Protein AF-A0A8J5CP99-F1 (afdb_monomer_lite)

Structure (mmCIF, N/CA/C/O backbone):
data_AF-A0A8J5CP99-F1
#
_entry.id   AF-A0A8J5CP99-F1
#
loop_
_atom_site.group_PDB
_atom_site.id
_atom_site.type_symbol
_atom_site.label_atom_id
_atom_site.label_alt_id
_atom_site.label_comp_id
_atom_site.label_asym_id
_atom_site.label_entity_id
_atom_site.label_seq_id
_atom_site.pdbx_PDB_ins_code
_atom_site.Cartn_x
_atom_site.Cartn_y
_atom_site.Cartn_z
_atom_site.occupancy
_atom_site.B_iso_or_equiv
_atom_site.auth_seq_id
_atom_site.auth_comp_id
_atom_site.auth_asym_id
_atom_site.auth_atom_id
_atom_site.pdbx_PDB_model_num
ATOM 1 N N . MET A 1 1 ? 40.663 7.743 17.075 1.00 41.72 1 MET A N 1
ATOM 2 C CA . MET A 1 1 ? 39.366 8.283 17.533 1.00 41.72 1 MET A CA 1
ATOM 3 C C . MET A 1 1 ? 38.298 7.784 16.567 1.00 41.72 1 MET A C 1
ATOM 5 O O . MET A 1 1 ? 38.189 8.313 15.471 1.00 41.72 1 MET A O 1
ATOM 9 N N . ALA A 1 2 ? 37.627 6.675 16.890 1.00 43.91 2 ALA A N 1
ATOM 10 C CA . ALA A 1 2 ? 36.597 6.104 16.024 1.00 43.91 2 ALA A CA 1
ATOM 11 C C . ALA A 1 2 ? 35.284 6.866 16.244 1.00 43.91 2 ALA A C 1
ATOM 13 O O . ALA A 1 2 ? 34.772 6.904 17.362 1.00 43.91 2 ALA A O 1
ATOM 14 N N . LEU A 1 3 ? 34.756 7.496 15.195 1.00 45.97 3 LEU A N 1
ATOM 15 C CA . LEU A 1 3 ? 33.400 8.040 15.200 1.00 45.97 3 LEU A CA 1
ATOM 16 C C . LEU A 1 3 ? 32.425 6.860 15.198 1.00 45.97 3 LEU A C 1
ATOM 18 O O . LEU A 1 3 ? 32.171 6.251 14.162 1.00 45.97 3 LEU A O 1
ATOM 22 N N . VAL A 1 4 ? 31.894 6.518 16.370 1.00 55.16 4 VAL A N 1
ATOM 23 C CA . VAL A 1 4 ? 30.749 5.611 16.469 1.00 55.16 4 VAL A CA 1
ATOM 24 C C . VAL A 1 4 ? 29.531 6.388 15.976 1.00 55.16 4 VAL A C 1
ATOM 26 O O . VAL A 1 4 ? 29.038 7.286 16.657 1.00 55.16 4 VAL A O 1
ATOM 29 N N . CYS A 1 5 ? 29.057 6.075 14.771 1.00 48.06 5 CYS A N 1
ATOM 30 C CA . CYS A 1 5 ? 27.809 6.612 14.239 1.00 48.06 5 CYS A CA 1
ATOM 31 C C . CYS A 1 5 ? 26.624 6.039 15.031 1.00 48.06 5 CYS A C 1
ATOM 33 O O . CYS A 1 5 ? 26.025 5.042 14.639 1.00 48.06 5 CYS A O 1
ATOM 35 N N . GLN A 1 6 ? 26.283 6.657 16.160 1.00 47.53 6 GLN A N 1
ATOM 36 C CA . GLN A 1 6 ? 25.032 6.365 16.853 1.00 47.53 6 GLN A CA 1
ATOM 37 C C . GLN A 1 6 ? 23.900 7.143 16.175 1.00 47.53 6 GLN A C 1
ATOM 39 O O . GLN A 1 6 ? 23.864 8.374 16.202 1.00 47.53 6 GLN A O 1
ATOM 44 N N . THR A 1 7 ? 22.963 6.433 15.549 1.00 53.66 7 THR A N 1
ATOM 45 C CA . THR A 1 7 ? 21.707 7.029 15.087 1.00 53.66 7 THR A CA 1
ATOM 46 C C . THR A 1 7 ? 20.882 7.419 16.308 1.00 53.66 7 THR A C 1
ATOM 48 O O . THR A 1 7 ? 20.524 6.554 17.107 1.00 53.66 7 THR A O 1
ATOM 51 N N . LYS A 1 8 ? 20.571 8.712 16.468 1.00 55.12 8 LYS A N 1
ATOM 52 C CA . LYS A 1 8 ? 19.603 9.163 17.480 1.00 55.12 8 LYS A CA 1
ATOM 53 C C . LYS A 1 8 ? 18.294 8.392 17.275 1.00 55.12 8 LYS A C 1
ATOM 55 O O . LYS A 1 8 ? 17.786 8.350 16.156 1.00 55.12 8 LYS A O 1
ATOM 60 N N . ASN A 1 9 ? 17.774 7.779 18.337 1.00 55.34 9 ASN A N 1
ATOM 61 C CA . ASN A 1 9 ? 16.503 7.062 18.292 1.00 55.34 9 ASN A CA 1
ATOM 62 C C . ASN A 1 9 ? 15.386 8.083 18.013 1.00 55.34 9 ASN A C 1
ATOM 64 O O . ASN A 1 9 ? 15.171 8.998 18.810 1.00 55.34 9 ASN A O 1
ATOM 68 N N . TYR A 1 10 ? 14.767 8.003 16.835 1.00 61.38 10 TYR A N 1
ATOM 69 C CA . TYR A 1 10 ? 13.749 8.959 16.401 1.00 61.38 10 TYR A CA 1
ATOM 70 C C . TYR A 1 10 ? 12.380 8.500 16.926 1.00 61.38 10 TYR A C 1
ATOM 72 O O . TYR A 1 10 ? 12.078 7.310 16.820 1.00 61.38 10 TYR A O 1
ATOM 80 N N . PRO A 1 11 ? 11.544 9.392 17.492 1.00 63.72 11 PRO A N 1
ATOM 81 C CA . PRO A 1 11 ? 10.267 9.019 18.098 1.00 63.72 11 PRO A CA 1
ATOM 82 C C . 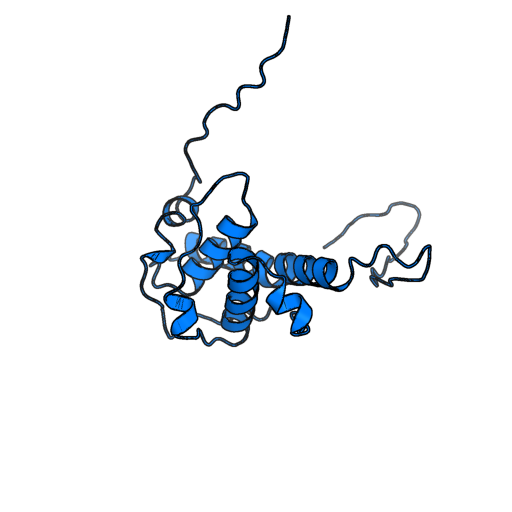PRO A 1 11 ? 9.200 8.739 17.026 1.00 63.72 11 PRO A C 1
ATOM 84 O O . PRO A 1 11 ? 8.258 9.508 16.861 1.00 63.72 11 PRO A O 1
ATOM 87 N N . GLY A 1 12 ? 9.362 7.647 16.277 1.00 67.69 12 GLY A N 1
ATOM 88 C CA . GLY A 1 12 ? 8.364 7.111 15.353 1.00 67.69 12 GLY A CA 1
ATOM 89 C C . GLY A 1 12 ? 7.923 8.057 14.230 1.00 67.69 12 GLY A C 1
ATOM 90 O O . GLY A 1 12 ? 8.488 9.126 13.982 1.00 67.69 12 GLY A O 1
ATOM 91 N N . HIS A 1 13 ? 6.903 7.632 13.483 1.00 72.69 13 HIS A N 1
ATOM 92 C CA . HIS A 1 13 ? 6.316 8.448 12.422 1.00 72.69 13 HIS A CA 1
ATOM 93 C C . HIS A 1 13 ? 5.426 9.538 13.031 1.00 72.69 13 HIS A C 1
ATOM 95 O O . HIS A 1 13 ? 4.446 9.260 13.720 1.00 72.69 13 HIS A O 1
ATOM 101 N N . GLY A 1 14 ? 5.761 10.801 12.764 1.00 79.81 14 GLY A N 1
ATOM 102 C CA . GLY A 1 14 ? 5.003 11.949 13.254 1.00 79.81 14 GLY A CA 1
ATOM 103 C C . GLY A 1 14 ? 3.685 12.200 12.509 1.00 79.81 14 GLY A C 1
ATOM 104 O O . GLY A 1 14 ? 3.410 11.652 11.442 1.00 79.81 14 GLY A O 1
ATOM 105 N N . GLY A 1 15 ? 2.877 13.110 13.057 1.00 86.25 15 GLY A N 1
ATOM 106 C CA . GLY A 1 15 ? 1.635 13.575 12.435 1.00 86.25 15 GLY A CA 1
ATOM 107 C C . GLY A 1 15 ? 0.435 12.625 12.591 1.00 86.25 15 GLY A C 1
ATOM 108 O O . GLY A 1 15 ? 0.567 11.508 13.084 1.00 86.25 15 GLY A O 1
ATOM 109 N N . PRO A 1 16 ? -0.770 13.072 12.197 1.00 88.31 16 PRO A N 1
ATOM 110 C CA . PRO A 1 16 ? -2.010 12.328 12.423 1.00 88.31 16 PRO A CA 1
ATOM 111 C C . PRO A 1 16 ? -2.104 11.034 11.605 1.00 88.31 16 PRO A C 1
ATOM 113 O O . PRO A 1 16 ? -2.703 10.080 12.078 1.00 88.31 16 PRO A O 1
ATOM 116 N N . ILE A 1 17 ? -1.507 10.998 10.408 1.00 89.19 17 ILE A N 1
ATOM 117 C CA . ILE A 1 17 ? -1.461 9.796 9.560 1.00 89.19 17 ILE A CA 1
ATOM 118 C C . ILE A 1 17 ? -0.355 8.850 10.044 1.00 89.19 17 ILE A C 1
ATOM 120 O O . ILE A 1 17 ? -0.589 7.656 10.186 1.00 89.19 17 ILE A O 1
ATOM 124 N N . GLY A 1 18 ? 0.837 9.384 10.343 1.00 86.25 18 GLY A N 1
ATOM 125 C CA . GLY A 1 18 ? 1.994 8.589 10.768 1.00 86.25 18 GLY A CA 1
ATOM 126 C C . GLY A 1 18 ? 1.745 7.796 12.050 1.00 86.25 18 GLY A C 1
ATOM 127 O O . GLY A 1 18 ? 2.113 6.629 12.122 1.00 86.25 18 GLY A O 1
ATOM 128 N N . LYS A 1 19 ? 1.025 8.388 13.011 1.00 88.94 19 LYS A N 1
ATOM 129 C CA . LYS A 1 19 ? 0.637 7.725 14.267 1.00 88.94 19 LYS A CA 1
ATOM 130 C C . LYS A 1 19 ? -0.284 6.514 14.086 1.00 88.94 19 LYS A C 1
ATOM 132 O O . LYS A 1 19 ? -0.329 5.674 14.973 1.00 88.94 19 LYS A O 1
ATOM 137 N N . LEU A 1 20 ? -1.025 6.428 12.979 1.00 89.94 20 LEU A N 1
ATOM 138 C CA . LEU A 1 20 ? -1.913 5.293 12.698 1.00 89.94 20 LEU A CA 1
ATOM 139 C C . LEU A 1 20 ? -1.220 4.160 11.938 1.00 89.94 20 LEU A C 1
ATOM 141 O O . LEU A 1 20 ? -1.842 3.135 11.681 1.00 89.94 20 LEU A O 1
ATOM 145 N N . LEU A 1 21 ? 0.043 4.327 11.537 1.00 89.00 21 LEU A N 1
ATOM 146 C CA . LEU A 1 21 ? 0.724 3.309 10.739 1.00 89.00 21 LEU A CA 1
ATOM 147 C C . LEU A 1 21 ? 0.971 2.027 11.526 1.00 89.00 21 LEU A C 1
ATOM 149 O O . LEU A 1 21 ? 0.864 0.946 10.948 1.00 89.00 21 LEU A O 1
ATOM 153 N N . ASP A 1 22 ? 1.256 2.131 12.823 1.00 86.88 22 ASP A N 1
ATOM 154 C CA . ASP A 1 22 ? 1.495 0.964 13.675 1.00 86.88 22 ASP A CA 1
ATOM 155 C C . ASP A 1 22 ? 0.224 0.122 13.852 1.00 86.88 22 ASP A C 1
ATOM 157 O O . ASP A 1 22 ? 0.301 -1.102 13.773 1.00 86.88 22 ASP A O 1
ATOM 161 N N . SER A 1 23 ? -0.944 0.766 13.941 1.00 88.19 23 SER A N 1
ATOM 162 C CA . SER A 1 23 ? -2.258 0.118 14.068 1.00 88.19 23 SER A CA 1
ATOM 163 C C . SER A 1 23 ? -3.010 -0.065 12.743 1.00 88.19 23 SER A C 1
ATOM 165 O O . SER A 1 23 ? -4.182 -0.433 12.728 1.00 88.19 23 SER A O 1
ATOM 167 N N . ALA A 1 24 ? -2.366 0.187 11.596 1.00 86.94 24 ALA A N 1
ATOM 168 C CA . ALA A 1 24 ? -3.021 0.146 10.284 1.00 86.94 24 ALA A CA 1
ATOM 169 C C . ALA A 1 24 ? -3.674 -1.216 9.961 1.00 86.94 24 ALA A C 1
ATOM 171 O O . ALA A 1 24 ? -4.668 -1.265 9.231 1.00 86.94 24 ALA A O 1
ATOM 172 N N . THR A 1 25 ? -3.111 -2.305 10.490 1.00 86.62 25 THR A N 1
ATOM 173 C CA . THR A 1 25 ? -3.584 -3.691 10.344 1.00 86.62 25 THR A CA 1
ATOM 174 C C . THR A 1 25 ? -4.830 -3.989 11.175 1.00 86.62 25 THR A C 1
ATOM 176 O O . THR A 1 25 ? -5.654 -4.790 10.739 1.00 86.62 25 THR A O 1
ATOM 179 N N . ASP A 1 26 ? -5.009 -3.289 12.297 1.00 89.25 26 ASP A N 1
ATOM 180 C CA . ASP A 1 26 ? -6.069 -3.549 13.280 1.00 89.25 26 ASP A CA 1
ATOM 181 C C . ASP A 1 26 ? -7.428 -2.989 12.835 1.00 89.25 26 ASP A C 1
ATOM 183 O O . ASP A 1 26 ? -8.480 -3.373 13.345 1.00 89.25 26 ASP A O 1
ATOM 187 N N . PHE A 1 27 ? -7.424 -2.062 11.875 1.00 89.19 27 PHE A N 1
ATOM 188 C CA . PHE A 1 27 ? -8.651 -1.463 11.370 1.00 89.19 27 PHE A CA 1
ATOM 189 C C . PHE A 1 27 ? -9.427 -2.415 10.454 1.00 89.19 27 PHE A C 1
ATOM 191 O O . PHE A 1 27 ? -8.884 -3.015 9.516 1.00 89.19 27 PHE A O 1
ATOM 198 N N . GLU A 1 28 ? -10.745 -2.443 10.650 1.00 90.75 28 GLU A N 1
ATOM 199 C CA . GLU A 1 28 ? -11.677 -3.101 9.738 1.00 90.75 28 GLU A CA 1
ATOM 200 C C . GLU A 1 28 ? -11.561 -2.550 8.311 1.00 90.75 28 GLU A C 1
ATOM 202 O O . GLU A 1 28 ? -11.404 -1.342 8.099 1.00 90.75 28 GLU A O 1
ATOM 207 N N . ILE A 1 29 ? -11.718 -3.432 7.322 1.00 92.81 29 ILE A N 1
ATOM 208 C CA . ILE A 1 29 ? -11.798 -3.039 5.913 1.00 92.81 29 ILE A CA 1
ATOM 209 C C . ILE A 1 29 ? -13.059 -2.211 5.679 1.00 92.81 29 ILE A C 1
ATOM 211 O O . ILE A 1 29 ? -14.154 -2.560 6.125 1.00 92.81 29 ILE A O 1
ATOM 215 N N . ASN A 1 30 ? -12.916 -1.121 4.934 1.00 91.62 30 ASN A N 1
ATOM 216 C CA . ASN A 1 30 ? -14.044 -0.411 4.362 1.00 91.62 30 ASN A CA 1
ATOM 217 C C . ASN A 1 30 ? -14.425 -1.089 3.033 1.00 91.62 30 ASN A C 1
ATOM 219 O O . ASN A 1 30 ? -13.680 -0.934 2.075 1.00 91.62 30 ASN A O 1
ATOM 223 N N . PRO A 1 31 ? -15.565 -1.794 2.912 1.00 85.50 31 PRO A N 1
ATOM 224 C CA . PRO A 1 31 ? -15.949 -2.440 1.651 1.00 85.50 31 PRO A CA 1
ATOM 225 C C . PRO A 1 31 ? -16.199 -1.444 0.507 1.00 85.50 31 PRO A C 1
ATOM 227 O O . PRO A 1 31 ? -16.174 -1.834 -0.652 1.00 85.50 31 PRO A O 1
ATOM 230 N N . ASN A 1 32 ? -16.407 -0.163 0.830 1.00 89.06 32 ASN A N 1
ATOM 231 C CA . ASN A 1 32 ? -16.716 0.907 -0.116 1.00 89.06 32 ASN A CA 1
ATOM 232 C C . ASN A 1 32 ? -15.564 1.923 -0.228 1.00 89.06 32 ASN A C 1
ATOM 234 O O . ASN A 1 32 ? -15.810 3.124 -0.363 1.00 89.06 32 ASN A O 1
ATOM 238 N N . PHE A 1 33 ? -14.306 1.490 -0.083 1.00 92.62 33 PHE A N 1
ATOM 239 C CA . PHE A 1 33 ? -13.170 2.394 -0.280 1.00 92.62 33 PHE A CA 1
ATOM 240 C C . PHE A 1 33 ? -13.126 2.905 -1.731 1.00 92.62 33 PHE A C 1
ATOM 242 O O . PHE A 1 33 ? -13.515 2.214 -2.673 1.00 92.62 33 PHE A O 1
ATOM 249 N N . THR A 1 34 ? -12.631 4.126 -1.931 1.00 93.88 34 THR A N 1
ATOM 250 C CA . THR A 1 34 ? -12.537 4.707 -3.274 1.00 93.88 34 THR A CA 1
ATOM 251 C C . THR A 1 34 ? -11.362 4.093 -4.028 1.00 93.88 34 THR A C 1
ATOM 253 O O . THR A 1 34 ? -10.219 4.137 -3.559 1.00 93.88 34 THR A O 1
ATOM 256 N N . ARG A 1 35 ? -11.632 3.541 -5.217 1.00 95.00 35 ARG A N 1
ATOM 257 C CA . ARG A 1 35 ? -10.576 3.050 -6.108 1.00 95.00 35 ARG A CA 1
ATOM 258 C C . ARG A 1 35 ? -9.676 4.198 -6.565 1.00 95.00 35 ARG A C 1
ATOM 260 O O . ARG A 1 35 ? -10.163 5.297 -6.829 1.00 95.00 35 ARG A O 1
ATOM 267 N N . ILE A 1 36 ? -8.388 3.925 -6.741 1.00 94.50 36 ILE A N 1
ATOM 268 C CA . ILE A 1 36 ? -7.422 4.911 -7.244 1.00 94.50 36 ILE A CA 1
ATOM 269 C C . ILE A 1 36 ? -6.802 4.380 -8.533 1.00 94.50 36 ILE A C 1
ATOM 271 O O . ILE A 1 36 ? -6.105 3.369 -8.528 1.00 94.50 36 ILE A O 1
ATOM 275 N N . SER A 1 37 ? -7.046 5.072 -9.646 1.00 89.25 37 SER A N 1
ATOM 276 C CA . SER A 1 37 ? -6.591 4.671 -10.983 1.00 89.25 37 SER A CA 1
ATOM 277 C C . SER A 1 37 ? -5.633 5.691 -11.608 1.00 89.25 37 SER A C 1
ATOM 279 O O . SER A 1 37 ? -5.802 6.066 -12.767 1.00 89.25 37 SER A O 1
ATOM 281 N N . VAL A 1 38 ? -4.648 6.159 -10.839 1.00 91.81 38 VAL A N 1
ATOM 282 C CA . VAL A 1 38 ? -3.618 7.100 -11.312 1.00 91.81 38 VAL A CA 1
ATOM 283 C C . VAL A 1 38 ? -2.372 6.378 -11.831 1.00 91.81 38 VAL A C 1
ATOM 285 O O . VAL A 1 38 ? -2.067 5.258 -11.416 1.00 91.81 38 VAL A O 1
ATOM 288 N N . GLY A 1 39 ? -1.634 7.047 -12.719 1.00 90.50 39 GLY A N 1
ATOM 289 C CA . GLY A 1 39 ? -0.363 6.564 -13.262 1.00 90.50 39 GLY A CA 1
ATOM 290 C C . GLY A 1 39 ? -0.479 5.386 -14.245 1.00 90.50 39 GLY A C 1
ATOM 291 O O . GLY A 1 39 ? -1.578 4.894 -14.530 1.00 90.50 39 GLY A O 1
ATOM 292 N N . PRO A 1 40 ? 0.660 4.918 -14.793 1.00 89.88 40 PRO A N 1
ATOM 293 C CA . PRO A 1 40 ? 0.699 3.792 -15.720 1.00 89.88 40 PRO A CA 1
ATOM 294 C C . PRO A 1 40 ? 0.089 2.524 -15.107 1.00 89.88 40 PRO A C 1
ATOM 296 O O . PRO A 1 40 ? 0.100 2.358 -13.883 1.00 89.88 40 PRO A O 1
ATOM 299 N N . PRO A 1 41 ? -0.444 1.603 -15.930 1.00 88.12 41 PRO A N 1
ATOM 300 C CA . PRO A 1 41 ? -0.916 0.309 -15.451 1.00 88.12 41 PRO A CA 1
ATOM 301 C C . PRO A 1 41 ? 0.211 -0.458 -14.756 1.00 88.12 41 PRO A C 1
ATOM 303 O O . PRO A 1 41 ? 1.371 -0.414 -15.172 1.00 88.12 41 PRO A O 1
ATOM 306 N N . LEU A 1 42 ? -0.138 -1.171 -13.686 1.00 90.75 42 LEU A N 1
ATOM 307 C CA . LEU A 1 42 ? 0.803 -2.054 -13.013 1.00 90.75 42 LEU A CA 1
ATOM 308 C C . LEU A 1 42 ? 1.141 -3.224 -13.943 1.00 90.75 42 LEU A C 1
ATOM 310 O O . LEU A 1 42 ? 0.248 -3.846 -14.519 1.00 90.75 42 LEU A O 1
ATOM 314 N N . ILE A 1 43 ? 2.431 -3.518 -14.102 1.00 91.19 43 ILE A N 1
ATOM 315 C CA . ILE A 1 43 ? 2.877 -4.641 -14.927 1.00 91.19 43 ILE A CA 1
ATOM 316 C C . ILE A 1 43 ? 2.328 -5.962 -14.374 1.00 91.19 43 ILE A C 1
ATOM 318 O O . ILE A 1 43 ? 2.378 -6.227 -13.170 1.00 91.19 43 ILE A O 1
ATOM 322 N N . LYS A 1 44 ? 1.797 -6.805 -15.262 1.00 91.88 44 LYS A N 1
ATOM 323 C CA . LYS A 1 44 ? 1.459 -8.187 -14.916 1.00 91.88 44 LYS A CA 1
ATOM 324 C C . LYS A 1 44 ? 2.759 -8.957 -14.721 1.00 91.88 44 LYS A C 1
ATOM 326 O O . LYS A 1 44 ? 3.544 -9.090 -15.659 1.00 91.88 44 LYS A O 1
ATOM 331 N N . LEU A 1 45 ? 3.004 -9.398 -13.493 1.00 90.25 45 LEU A N 1
ATOM 332 C CA . LEU A 1 45 ? 4.205 -10.155 -13.169 1.00 90.25 45 LEU A CA 1
ATOM 333 C C . LEU A 1 45 ? 4.051 -11.596 -13.673 1.00 90.25 45 LEU A C 1
ATOM 335 O O . LEU A 1 45 ? 2.987 -12.180 -13.474 1.00 90.25 45 LEU A O 1
ATOM 339 N N . PRO A 1 46 ? 5.078 -12.182 -14.309 1.00 89.44 46 PRO A N 1
ATOM 340 C CA . PRO A 1 46 ? 5.062 -13.605 -14.622 1.00 89.44 46 PRO A CA 1
ATOM 341 C C . PRO A 1 46 ? 5.134 -14.428 -13.327 1.00 89.44 46 PRO A C 1
ATOM 343 O O . PRO A 1 46 ? 5.786 -14.010 -12.367 1.00 89.44 46 PRO A O 1
ATOM 346 N N . ASP A 1 47 ? 4.533 -15.620 -13.317 1.00 89.06 47 ASP A N 1
ATOM 347 C CA . ASP A 1 47 ? 4.408 -16.458 -12.110 1.00 89.06 47 ASP A CA 1
ATOM 348 C C . ASP A 1 47 ? 5.751 -16.734 -11.426 1.00 89.06 47 ASP A C 1
ATOM 350 O O . ASP A 1 47 ? 5.854 -16.692 -10.201 1.00 89.06 47 ASP A O 1
ATOM 354 N N . LYS A 1 48 ? 6.814 -16.916 -12.218 1.00 87.56 48 LYS A N 1
ATOM 355 C CA . LYS A 1 48 ? 8.178 -17.104 -11.710 1.00 87.56 48 LYS A CA 1
ATOM 356 C C . LYS A 1 48 ? 8.667 -15.921 -10.866 1.00 87.56 48 LYS A C 1
ATOM 358 O O . LYS A 1 48 ? 9.343 -16.128 -9.868 1.00 87.56 48 LYS A O 1
ATOM 363 N N . VAL A 1 49 ? 8.338 -14.689 -11.261 1.00 88.56 49 VAL A N 1
ATOM 364 C CA . VAL A 1 49 ? 8.717 -13.487 -10.501 1.00 88.56 49 VAL A CA 1
ATOM 365 C C . VAL A 1 49 ? 7.855 -13.366 -9.251 1.00 88.56 49 VAL A C 1
ATOM 367 O O . VAL A 1 49 ? 8.381 -13.004 -8.209 1.00 88.56 49 VAL A O 1
ATOM 370 N N . ILE A 1 50 ? 6.563 -13.709 -9.329 1.00 90.56 50 ILE A N 1
ATOM 371 C CA . ILE A 1 50 ? 5.657 -13.708 -8.169 1.00 90.56 50 ILE A CA 1
ATOM 372 C C . ILE A 1 50 ? 6.159 -14.670 -7.084 1.00 90.56 50 ILE A C 1
ATOM 374 O O . ILE A 1 50 ? 6.159 -14.310 -5.911 1.00 90.56 50 ILE A O 1
ATOM 378 N N . GLN A 1 51 ? 6.618 -15.863 -7.471 1.00 89.38 51 GLN A N 1
ATOM 379 C CA . GLN A 1 51 ? 7.173 -16.863 -6.550 1.00 89.38 51 GLN A CA 1
ATOM 380 C C . GLN A 1 51 ? 8.483 -16.417 -5.880 1.00 89.38 51 GLN A C 1
ATOM 382 O O . GLN A 1 51 ? 8.785 -16.880 -4.785 1.00 89.38 51 GLN A O 1
ATOM 387 N N . ASP A 1 52 ? 9.237 -15.515 -6.513 1.00 91.00 52 ASP A N 1
ATOM 388 C CA . ASP A 1 52 ? 10.495 -14.961 -5.993 1.00 91.00 52 ASP A CA 1
ATOM 389 C C . ASP A 1 52 ? 10.286 -13.709 -5.112 1.00 91.00 52 ASP A C 1
ATOM 391 O O . ASP A 1 52 ? 11.219 -13.197 -4.489 1.00 91.00 52 ASP A O 1
ATOM 395 N N . LEU A 1 53 ? 9.057 -13.179 -5.033 1.00 91.12 53 LEU A N 1
ATOM 396 C CA . LEU A 1 53 ? 8.765 -12.026 -4.183 1.00 91.12 53 LEU A CA 1
ATOM 397 C C . LEU A 1 53 ? 8.824 -12.408 -2.703 1.00 91.12 53 LEU A C 1
ATOM 399 O O . LEU A 1 53 ? 8.250 -13.402 -2.263 1.00 91.12 53 LEU A O 1
ATOM 403 N N . SER A 1 54 ? 9.428 -11.533 -1.896 1.00 90.56 54 SER A N 1
ATOM 404 C CA . SER A 1 54 ? 9.270 -11.624 -0.444 1.00 90.56 54 SER A CA 1
ATOM 405 C C . SER A 1 54 ? 7.815 -11.369 -0.036 1.00 90.56 54 SER A C 1
ATOM 407 O O . SER A 1 54 ? 7.058 -10.721 -0.764 1.00 90.56 54 SER A O 1
ATOM 409 N N . THR A 1 55 ? 7.433 -11.797 1.169 1.00 90.44 55 THR A N 1
ATOM 410 C CA . THR A 1 55 ? 6.074 -11.613 1.708 1.00 90.44 55 THR A CA 1
ATOM 411 C C . THR A 1 55 ? 5.593 -10.161 1.616 1.00 90.44 55 THR A C 1
ATOM 413 O O . THR A 1 55 ? 4.499 -9.906 1.115 1.00 90.44 55 THR A O 1
ATOM 416 N N . ASP A 1 56 ? 6.437 -9.198 2.008 1.00 89.75 56 ASP A N 1
ATOM 417 C CA . ASP A 1 56 ? 6.122 -7.763 1.933 1.00 89.75 56 ASP A CA 1
ATOM 418 C C . ASP A 1 56 ? 5.931 -7.276 0.481 1.00 89.75 56 ASP A C 1
ATOM 420 O O . ASP A 1 56 ? 5.067 -6.440 0.209 1.00 89.75 56 ASP A O 1
ATOM 424 N N . GLN A 1 57 ? 6.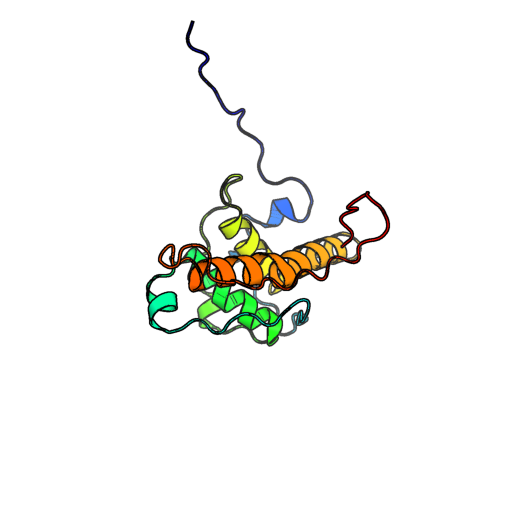728 -7.784 -0.468 1.00 92.56 57 GLN A N 1
ATOM 425 C CA . GLN A 1 57 ? 6.634 -7.402 -1.884 1.00 92.56 57 GLN A CA 1
ATOM 426 C C . GLN A 1 57 ? 5.375 -7.980 -2.532 1.00 92.56 57 GLN A C 1
ATOM 428 O O . GLN A 1 57 ? 4.684 -7.281 -3.273 1.00 92.56 57 GLN A O 1
ATOM 433 N N . HIS A 1 58 ? 5.059 -9.238 -2.226 1.00 93.50 58 HIS A N 1
ATOM 434 C CA . HIS A 1 58 ? 3.848 -9.906 -2.695 1.00 93.50 58 HIS A CA 1
ATOM 435 C C . HIS A 1 58 ? 2.587 -9.237 -2.156 1.00 93.50 58 HIS A C 1
ATOM 437 O O . HIS A 1 58 ? 1.635 -9.004 -2.904 1.00 93.50 58 HIS A O 1
ATOM 443 N N . TYR A 1 59 ? 2.600 -8.867 -0.872 1.00 94.62 59 TYR A N 1
ATOM 444 C CA . TYR A 1 59 ? 1.533 -8.078 -0.269 1.00 94.62 59 TYR A CA 1
ATOM 445 C C . TYR A 1 59 ? 1.341 -6.757 -1.020 1.00 94.62 59 TYR A C 1
ATOM 447 O O . TYR A 1 59 ? 0.230 -6.462 -1.462 1.00 94.62 59 TYR A O 1
ATOM 455 N N . GLY A 1 60 ? 2.433 -6.013 -1.233 1.00 95.12 60 GLY A N 1
ATOM 456 C CA . GLY A 1 60 ? 2.432 -4.746 -1.965 1.00 95.12 60 GLY A CA 1
ATOM 457 C C . GLY A 1 60 ? 1.864 -4.872 -3.376 1.00 95.12 60 GLY A C 1
ATOM 458 O O . GLY A 1 60 ? 1.027 -4.068 -3.778 1.00 95.12 60 GLY A O 1
ATOM 459 N N . TYR A 1 61 ? 2.238 -5.924 -4.108 1.00 95.06 61 TYR A N 1
ATOM 460 C CA . TYR A 1 61 ? 1.678 -6.201 -5.432 1.00 95.06 61 TYR A CA 1
ATOM 461 C C . TYR A 1 61 ? 0.155 -6.372 -5.381 1.00 95.06 61 TYR A C 1
ATOM 463 O O . TYR A 1 61 ? -0.584 -5.684 -6.088 1.00 95.06 61 TYR A O 1
ATOM 471 N N . LYS A 1 62 ? -0.321 -7.260 -4.501 1.00 95.25 62 LYS A N 1
ATOM 472 C CA . LYS A 1 62 ? -1.744 -7.594 -4.388 1.00 95.25 62 LYS A CA 1
ATOM 473 C C . LYS A 1 62 ? -2.594 -6.413 -3.935 1.00 95.25 62 LYS A C 1
ATOM 475 O O . LYS A 1 62 ? -3.680 -6.219 -4.477 1.00 95.25 62 LYS A O 1
ATOM 480 N N . ILE A 1 63 ? -2.122 -5.624 -2.967 1.00 95.94 63 ILE A N 1
ATOM 481 C CA . ILE A 1 63 ? -2.898 -4.488 -2.461 1.00 95.94 63 ILE A CA 1
ATOM 482 C C . ILE A 1 63 ? -2.975 -3.351 -3.478 1.00 95.94 63 ILE A C 1
ATOM 484 O O . ILE A 1 63 ? -4.025 -2.730 -3.601 1.00 95.94 63 ILE A O 1
ATOM 488 N N . VAL A 1 64 ? -1.929 -3.114 -4.276 1.00 96.06 64 VAL A N 1
ATOM 489 C CA . VAL A 1 64 ? -2.011 -2.127 -5.364 1.00 96.06 64 VAL A CA 1
ATOM 490 C C . VAL A 1 64 ? -3.025 -2.561 -6.416 1.00 96.06 64 VAL A C 1
ATOM 492 O O . VAL A 1 64 ? -3.837 -1.734 -6.825 1.00 96.06 64 VAL A O 1
ATOM 495 N N . CYS A 1 65 ? -3.026 -3.835 -6.827 1.00 94.75 65 CYS A N 1
ATOM 496 C CA . CYS A 1 65 ? -4.063 -4.358 -7.723 1.00 94.75 65 CYS A CA 1
ATOM 497 C C . CYS A 1 65 ? -5.460 -4.137 -7.128 1.00 94.75 65 CYS A C 1
ATOM 499 O O . CYS A 1 65 ? -6.300 -3.506 -7.760 1.00 94.75 65 CYS A O 1
ATOM 501 N N . ALA A 1 66 ? -5.666 -4.540 -5.872 1.00 94.81 66 ALA A N 1
ATOM 502 C CA . ALA A 1 66 ? -6.945 -4.394 -5.185 1.00 94.81 66 ALA A CA 1
ATOM 503 C C . ALA A 1 66 ? -7.438 -2.939 -5.111 1.00 94.81 66 ALA A C 1
ATOM 505 O O . ALA A 1 66 ? -8.614 -2.671 -5.352 1.00 94.81 66 ALA A O 1
ATOM 506 N N . VAL A 1 67 ? -6.551 -1.982 -4.809 1.00 96.06 67 VAL A N 1
ATOM 507 C CA . VAL A 1 67 ? -6.930 -0.562 -4.740 1.00 96.06 67 VAL A CA 1
ATOM 508 C C . VAL A 1 67 ? -7.269 0.002 -6.121 1.00 96.06 67 VAL A C 1
ATOM 510 O O . VAL A 1 67 ? -8.170 0.836 -6.235 1.00 96.06 67 VAL A O 1
ATOM 513 N N . ARG A 1 68 ? -6.585 -0.448 -7.178 1.00 94.81 68 ARG A N 1
ATOM 514 C CA . ARG A 1 68 ? -6.889 -0.033 -8.557 1.00 94.81 68 ARG A CA 1
ATOM 515 C C . ARG A 1 68 ? -8.207 -0.618 -9.054 1.00 94.81 68 ARG A C 1
ATOM 517 O O . ARG A 1 68 ? -8.987 0.100 -9.680 1.00 94.81 68 ARG A O 1
ATOM 524 N N . ASP A 1 69 ? -8.457 -1.883 -8.739 1.00 93.19 69 ASP A N 1
ATOM 525 C CA . ASP A 1 69 ? -9.673 -2.601 -9.125 1.00 93.19 69 ASP A CA 1
ATOM 526 C C . ASP A 1 69 ? -10.882 -2.168 -8.278 1.00 93.19 69 ASP A C 1
ATOM 528 O O . ASP A 1 69 ? -12.024 -2.275 -8.721 1.00 93.19 69 ASP A O 1
ATOM 532 N N . GLY A 1 70 ? -10.639 -1.619 -7.083 1.00 93.75 70 GLY A N 1
ATOM 533 C CA . GLY A 1 70 ? -11.679 -1.228 -6.129 1.00 93.75 70 GLY A CA 1
ATOM 534 C C . GLY A 1 70 ? -12.244 -2.401 -5.327 1.00 93.75 70 GLY A C 1
ATOM 535 O O . GLY A 1 70 ? -13.279 -2.254 -4.687 1.00 93.75 70 GLY A O 1
ATOM 536 N N . VAL A 1 71 ? -11.588 -3.565 -5.360 1.00 92.06 71 VAL A N 1
ATOM 537 C CA . VAL A 1 71 ? -12.032 -4.787 -4.679 1.00 92.06 71 VAL A CA 1
ATOM 538 C C . VAL A 1 71 ? -10.867 -5.377 -3.896 1.00 92.06 71 VAL A C 1
ATOM 540 O O . VAL A 1 71 ? -9.842 -5.735 -4.472 1.00 92.06 71 VAL A O 1
ATOM 543 N N . LEU A 1 72 ? -11.028 -5.509 -2.576 1.00 93.44 72 LEU A N 1
ATOM 544 C CA . LEU A 1 72 ? -10.032 -6.135 -1.706 1.00 93.44 72 LEU A CA 1
ATOM 545 C C . LEU A 1 72 ? -10.363 -7.621 -1.481 1.00 93.44 72 LEU A C 1
ATOM 547 O O . LEU A 1 72 ? -11.409 -7.925 -0.908 1.00 93.44 72 LEU A O 1
ATOM 551 N N . PRO A 1 73 ? -9.483 -8.562 -1.870 1.00 91.31 73 PRO A N 1
ATOM 552 C CA . PRO A 1 73 ? -9.673 -9.978 -1.568 1.00 91.31 73 PRO A CA 1
ATOM 553 C C . PRO A 1 73 ? -9.693 -10.239 -0.055 1.00 91.31 73 PRO A C 1
ATOM 555 O O . PRO A 1 73 ? -8.813 -9.764 0.662 1.00 91.31 73 PRO A O 1
ATOM 558 N N . ALA A 1 74 ? -10.628 -11.065 0.429 1.00 87.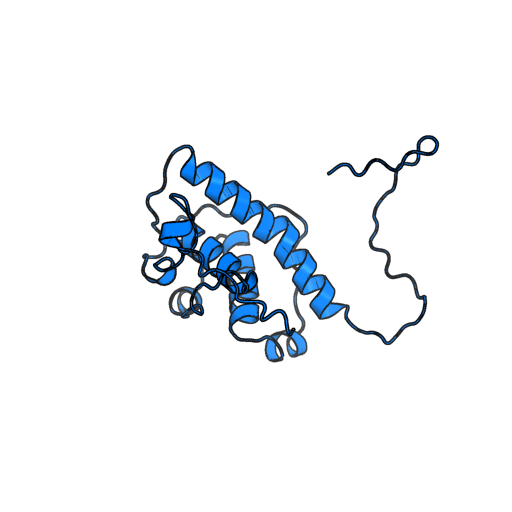19 74 ALA A N 1
ATOM 559 C CA . ALA A 1 74 ? -10.767 -11.365 1.861 1.00 87.19 74 ALA A CA 1
ATOM 560 C C . ALA A 1 74 ? -9.470 -11.913 2.486 1.00 87.19 74 ALA A C 1
ATOM 562 O O . ALA A 1 74 ? -9.053 -11.469 3.551 1.00 87.19 74 ALA A O 1
ATOM 563 N N . GLY A 1 75 ? -8.770 -12.808 1.781 1.00 88.06 75 GLY A N 1
ATOM 564 C CA . GLY A 1 75 ? -7.492 -13.350 2.251 1.00 88.06 75 GLY A CA 1
ATOM 565 C C . GLY A 1 75 ? -6.366 -12.313 2.344 1.00 88.06 75 GLY A C 1
ATOM 566 O O . GLY A 1 75 ? -5.445 -12.505 3.123 1.00 88.06 75 GLY A O 1
ATOM 567 N N . LEU A 1 76 ? -6.432 -11.208 1.589 1.00 89.62 76 LEU A N 1
ATOM 568 C CA . LEU A 1 76 ? -5.434 -10.132 1.645 1.00 89.62 76 LEU A CA 1
ATOM 569 C C . LEU A 1 76 ? -5.615 -9.247 2.886 1.00 89.62 76 LEU A C 1
ATOM 571 O O . LEU A 1 76 ? -4.635 -8.724 3.410 1.00 89.62 76 LEU A O 1
ATOM 575 N N . ALA A 1 77 ? -6.852 -9.100 3.367 1.00 86.62 77 ALA A N 1
ATOM 576 C CA . ALA A 1 77 ? -7.164 -8.340 4.575 1.00 86.62 77 ALA A CA 1
ATOM 577 C C . ALA A 1 77 ? -6.613 -8.991 5.856 1.00 86.62 77 ALA A C 1
ATOM 579 O O . ALA A 1 77 ? -6.319 -8.277 6.810 1.00 86.62 77 ALA A O 1
ATOM 580 N N . LEU A 1 78 ? -6.463 -10.320 5.847 1.00 87.06 78 LEU A N 1
ATOM 581 C CA . LEU A 1 78 ? -5.979 -11.132 6.970 1.00 87.06 78 LEU A CA 1
ATOM 582 C C . LEU A 1 78 ? -4.448 -11.246 7.037 1.00 87.06 78 LEU A C 1
ATOM 584 O O . LEU A 1 78 ? -3.923 -11.872 7.952 1.00 87.06 78 LEU A O 1
ATOM 588 N N . LEU A 1 79 ? -3.724 -10.713 6.047 1.00 87.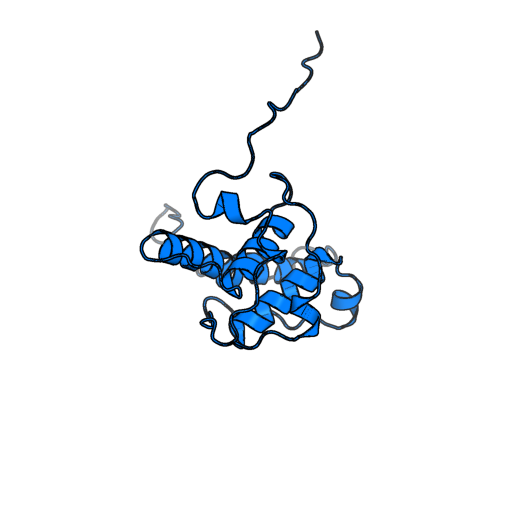94 79 LEU A N 1
ATOM 589 C CA . LEU A 1 79 ? -2.267 -10.789 6.040 1.00 87.94 79 LEU A CA 1
ATOM 590 C C . LEU A 1 79 ? -1.664 -9.725 6.953 1.00 87.94 79 LEU A C 1
ATOM 592 O O . LEU A 1 79 ? -1.910 -8.529 6.785 1.00 87.94 79 LEU A O 1
ATOM 596 N N . GLU A 1 80 ? -0.801 -10.182 7.854 1.00 84.62 80 GLU A N 1
ATOM 597 C CA . GLU A 1 80 ? 0.014 -9.314 8.691 1.00 84.62 80 GLU A CA 1
ATOM 598 C C . GLU A 1 80 ? 1.105 -8.626 7.870 1.00 84.62 80 GLU A C 1
ATOM 600 O O . GLU A 1 80 ? 1.820 -9.249 7.078 1.00 84.62 80 GLU A O 1
ATOM 605 N N . ILE A 1 81 ? 1.249 -7.321 8.086 1.00 88.31 81 ILE A N 1
ATOM 606 C CA . ILE A 1 81 ? 2.325 -6.521 7.504 1.00 88.31 81 ILE A CA 1
ATOM 607 C C . ILE A 1 81 ? 3.396 -6.352 8.575 1.00 88.31 81 ILE A C 1
ATOM 609 O O . ILE A 1 81 ? 3.075 -6.040 9.724 1.00 88.31 81 ILE A O 1
ATOM 613 N N . GLY A 1 82 ? 4.672 -6.486 8.207 1.00 84.69 82 GLY A N 1
ATOM 614 C CA . GLY A 1 82 ? 5.778 -6.307 9.150 1.00 84.69 82 GLY A CA 1
ATOM 615 C C . GLY A 1 82 ? 5.717 -4.979 9.933 1.00 84.69 82 GLY A C 1
ATOM 616 O O . GLY A 1 82 ? 5.047 -4.030 9.506 1.00 84.69 82 GLY A O 1
ATOM 617 N N . PRO A 1 83 ? 6.408 -4.884 11.082 1.00 84.94 83 PRO A N 1
ATOM 618 C CA . PRO A 1 83 ? 6.409 -3.676 11.901 1.00 84.94 83 PRO A CA 1
ATOM 619 C C . PRO A 1 83 ? 7.011 -2.492 11.141 1.00 84.94 83 PRO A C 1
ATOM 621 O O . PRO A 1 83 ? 7.946 -2.643 10.345 1.00 84.94 83 PRO A O 1
ATOM 624 N N . VAL A 1 84 ? 6.481 -1.299 11.402 1.00 83.12 84 VAL A N 1
ATOM 625 C CA . VAL A 1 84 ? 6.967 -0.065 10.789 1.00 83.12 84 VAL A CA 1
ATOM 626 C C . VAL A 1 84 ? 8.386 0.227 11.284 1.00 83.12 84 VAL A C 1
ATOM 628 O O . VAL A 1 84 ? 8.652 0.264 12.481 1.00 83.12 84 VAL A O 1
ATOM 631 N N . ASN A 1 85 ? 9.309 0.478 10.357 1.00 80.94 85 ASN A N 1
ATOM 632 C CA . ASN A 1 85 ? 10.649 0.975 10.663 1.00 80.94 85 ASN A CA 1
ATOM 633 C C . ASN A 1 85 ? 10.992 2.090 9.669 1.00 80.94 85 ASN A C 1
ATOM 635 O O . ASN A 1 85 ? 10.688 1.976 8.483 1.00 80.94 85 ASN A O 1
ATOM 639 N N . HIS A 1 86 ? 11.643 3.154 10.139 1.00 73.38 86 HIS A N 1
ATOM 640 C CA . HIS A 1 86 ? 12.045 4.306 9.331 1.00 73.38 86 HIS A CA 1
ATOM 641 C C . HIS A 1 86 ? 12.886 3.951 8.098 1.00 73.38 86 HIS A C 1
ATOM 643 O O . HIS A 1 86 ? 12.773 4.624 7.077 1.00 73.38 86 HIS A O 1
ATOM 649 N N . SER A 1 87 ? 13.693 2.888 8.151 1.00 79.88 87 SER A N 1
ATOM 650 C CA . SER A 1 87 ? 14.481 2.430 6.997 1.00 79.88 87 SER A CA 1
ATOM 651 C C . SER A 1 87 ? 13.685 1.570 6.005 1.00 79.88 87 SER A C 1
ATOM 653 O O . SER A 1 87 ? 14.151 1.314 4.895 1.00 79.88 87 SER A O 1
ATOM 655 N N . ARG A 1 88 ? 12.479 1.115 6.373 1.00 85.38 88 ARG A N 1
ATOM 656 C CA . ARG A 1 88 ? 11.681 0.141 5.612 1.00 85.38 88 ARG A CA 1
ATOM 657 C C . ARG A 1 88 ? 10.513 0.804 4.888 1.00 85.38 88 ARG A C 1
ATOM 659 O O . ARG A 1 88 ? 9.350 0.533 5.179 1.00 85.38 88 ARG A O 1
ATOM 666 N N . TRP A 1 89 ? 10.830 1.620 3.883 1.00 91.94 89 TRP A N 1
ATOM 667 C CA . TRP A 1 89 ? 9.827 2.316 3.065 1.00 91.94 89 TRP A CA 1
ATOM 668 C C . TRP A 1 89 ? 8.747 1.387 2.483 1.00 91.94 89 TRP A C 1
ATOM 670 O O . TRP A 1 89 ? 7.574 1.743 2.514 1.00 91.94 89 TRP A O 1
ATOM 680 N N . LEU A 1 90 ? 9.105 0.184 2.015 1.00 93.06 90 LEU A N 1
ATOM 681 C CA . LEU A 1 90 ? 8.138 -0.777 1.462 1.00 93.06 90 LEU A CA 1
ATOM 682 C C . LEU A 1 90 ? 7.044 -1.145 2.480 1.00 93.06 90 LEU A C 1
ATOM 684 O O . LEU A 1 90 ? 5.859 -1.153 2.157 1.00 93.06 90 LEU A O 1
ATOM 688 N N . THR A 1 91 ? 7.439 -1.408 3.726 1.00 92.12 91 THR A N 1
ATOM 689 C CA . THR A 1 91 ? 6.520 -1.741 4.819 1.00 92.12 91 THR A CA 1
ATOM 690 C C . THR A 1 91 ? 5.627 -0.545 5.161 1.00 92.12 91 THR A C 1
ATOM 692 O O . THR A 1 91 ? 4.417 -0.700 5.325 1.00 92.12 91 THR A O 1
ATOM 695 N N . THR A 1 92 ? 6.198 0.663 5.185 1.00 93.38 92 THR A N 1
ATOM 696 C CA . THR A 1 92 ? 5.450 1.914 5.378 1.00 93.38 92 THR A CA 1
ATOM 697 C C . THR A 1 92 ? 4.429 2.142 4.259 1.00 93.38 92 THR A C 1
ATOM 699 O O . THR A 1 92 ? 3.271 2.447 4.539 1.00 93.38 92 THR A O 1
ATOM 702 N N . ALA A 1 93 ? 4.815 1.929 2.998 1.00 95.31 93 ALA A N 1
ATOM 703 C CA . ALA A 1 93 ? 3.931 2.050 1.842 1.00 95.31 93 ALA A CA 1
ATOM 704 C C . ALA A 1 93 ? 2.785 1.026 1.892 1.00 95.31 93 ALA A C 1
ATOM 706 O O . ALA A 1 93 ? 1.629 1.387 1.678 1.00 95.31 93 ALA A O 1
ATOM 707 N N . ASN A 1 94 ? 3.078 -0.228 2.250 1.00 95.62 94 ASN A N 1
ATOM 708 C CA . ASN A 1 94 ? 2.062 -1.264 2.455 1.00 95.62 94 ASN A CA 1
ATOM 709 C C . ASN A 1 94 ? 1.045 -0.877 3.527 1.00 95.62 94 ASN A C 1
ATOM 711 O O . ASN A 1 94 ? -0.156 -1.017 3.309 1.00 95.62 94 ASN A O 1
ATOM 715 N N . ARG A 1 95 ? 1.509 -0.351 4.665 1.00 94.38 95 ARG A N 1
ATOM 716 C CA . ARG A 1 95 ? 0.626 0.083 5.756 1.00 94.38 95 ARG A CA 1
ATOM 717 C C . ARG A 1 95 ? -0.199 1.314 5.386 1.00 94.38 95 ARG A C 1
ATOM 719 O O . ARG A 1 95 ? -1.365 1.373 5.756 1.00 94.38 95 ARG A O 1
ATOM 726 N N . LEU A 1 96 ? 0.337 2.244 4.595 1.00 95.81 96 LEU A N 1
ATOM 727 C CA . LEU A 1 96 ? -0.433 3.368 4.041 1.00 95.81 96 LEU A CA 1
ATOM 728 C C . LEU A 1 96 ? -1.551 2.895 3.101 1.00 95.81 96 LEU A C 1
ATOM 730 O O . LEU A 1 96 ? -2.673 3.391 3.188 1.00 95.81 96 LEU A O 1
ATOM 734 N N . LEU A 1 97 ? -1.274 1.908 2.245 1.00 96.19 97 LEU A N 1
ATOM 735 C CA . LEU A 1 97 ? -2.294 1.297 1.387 1.00 96.19 97 LEU A CA 1
ATOM 736 C C . LEU A 1 97 ? -3.325 0.507 2.199 1.00 96.19 97 LEU A C 1
ATOM 738 O O . LEU A 1 97 ? -4.521 0.614 1.932 1.00 96.19 97 LEU A O 1
ATOM 742 N N . ARG A 1 98 ? -2.888 -0.231 3.227 1.00 95.62 98 ARG A N 1
ATOM 743 C CA . ARG A 1 98 ? -3.781 -0.922 4.169 1.00 95.62 98 ARG A CA 1
ATOM 744 C C . ARG A 1 98 ? -4.692 0.069 4.882 1.00 95.62 98 ARG A C 1
ATOM 746 O O . ARG A 1 98 ? -5.877 -0.208 5.016 1.00 95.62 98 ARG A O 1
ATOM 753 N N . LEU A 1 99 ? -4.153 1.216 5.295 1.00 95.19 99 LEU A N 1
ATOM 754 C CA . LEU A 1 99 ? -4.909 2.289 5.931 1.00 95.19 99 LEU A CA 1
ATOM 755 C C . LEU A 1 99 ? -5.935 2.898 4.969 1.00 95.19 99 LEU A C 1
ATOM 757 O O . LEU A 1 99 ? -7.052 3.159 5.393 1.00 95.19 99 LEU A O 1
ATOM 761 N N . TRP A 1 100 ? -5.599 3.075 3.687 1.00 96.06 100 TRP A N 1
ATOM 762 C CA . TRP A 1 100 ? -6.528 3.588 2.670 1.00 96.06 100 TRP A CA 1
ATOM 763 C C . TRP A 1 100 ? -7.776 2.715 2.494 1.00 96.06 100 TRP A C 1
ATOM 765 O O . TRP A 1 100 ? -8.887 3.230 2.384 1.00 96.06 100 TRP A O 1
ATOM 775 N N . VAL A 1 101 ? -7.602 1.391 2.501 1.00 95.31 101 VAL A N 1
ATOM 776 C CA . VAL A 1 101 ? -8.717 0.435 2.379 1.00 95.31 101 VAL A CA 1
ATOM 777 C C . VAL A 1 101 ? -9.440 0.176 3.707 1.00 95.31 101 VAL A C 1
ATOM 779 O O . VAL A 1 101 ? -10.420 -0.563 3.737 1.00 95.31 101 VAL A O 1
ATOM 782 N N . SER A 1 102 ? -8.984 0.776 4.808 1.00 94.44 102 SER A N 1
ATOM 783 C CA . SER A 1 102 ? -9.555 0.625 6.151 1.00 94.44 102 SER A CA 1
ATOM 784 C C . SER A 1 102 ? -10.593 1.689 6.500 1.00 94.44 102 SER A C 1
ATOM 786 O O . SER A 1 102 ? -10.631 2.786 5.944 1.00 94.44 102 SER A O 1
ATOM 788 N N . LYS A 1 103 ? -11.381 1.427 7.544 1.00 92.81 103 LYS A N 1
ATOM 789 C CA . LYS A 1 103 ? -12.201 2.430 8.238 1.00 92.81 103 LYS A CA 1
ATOM 790 C C . LYS A 1 103 ? -11.351 3.282 9.197 1.00 92.81 103 LYS A C 1
ATOM 792 O O . LYS A 1 103 ? -11.497 3.213 10.411 1.00 92.81 103 LYS A O 1
ATOM 797 N N . HIS A 1 104 ? -10.462 4.114 8.654 1.00 90.00 104 HIS A N 1
ATOM 798 C CA . HIS A 1 104 ? -9.501 4.915 9.436 1.00 90.00 104 HIS A CA 1
ATOM 799 C C . HIS A 1 104 ? -10.063 6.241 10.003 1.00 90.00 104 HIS A C 1
ATOM 801 O O . HIS A 1 104 ? -9.379 6.956 10.734 1.00 90.00 104 HIS A O 1
ATOM 807 N N . GLY A 1 105 ? -11.288 6.633 9.633 1.00 88.38 105 GLY A N 1
ATOM 808 C CA . GLY A 1 105 ? -11.994 7.787 10.214 1.00 88.38 105 GLY A CA 1
ATOM 809 C C . GLY A 1 105 ? -11.417 9.181 9.908 1.00 88.38 105 GLY A C 1
ATOM 810 O O . GLY A 1 105 ? -11.933 10.175 10.423 1.00 88.38 105 GLY A O 1
ATOM 811 N N . HIS A 1 106 ? -10.376 9.306 9.075 1.00 88.81 106 HIS A N 1
ATOM 812 C CA . HIS A 1 106 ? -9.818 10.620 8.728 1.00 88.81 106 HIS A CA 1
ATOM 813 C C . HIS A 1 106 ? -10.768 11.424 7.837 1.00 88.81 106 HIS A C 1
ATOM 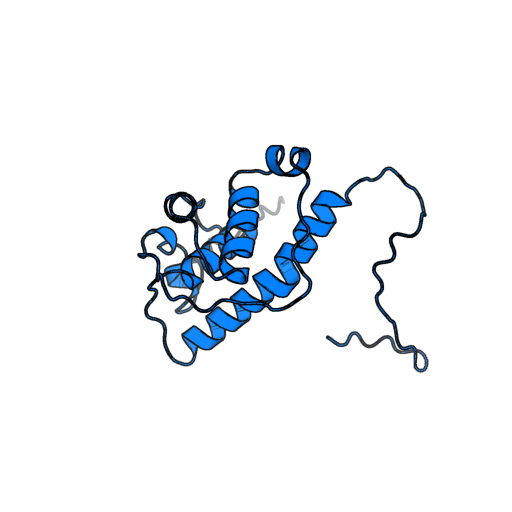815 O O . HIS A 1 106 ? -11.383 10.899 6.913 1.00 88.81 106 HIS A O 1
ATOM 821 N N . LYS A 1 107 ? -10.827 12.737 8.080 1.00 91.00 107 LYS A N 1
ATOM 822 C CA . LYS A 1 107 ? -11.647 13.698 7.331 1.00 91.00 107 LYS A CA 1
ATOM 823 C C . LYS A 1 107 ? -10.827 14.939 6.966 1.00 91.00 107 LYS A C 1
ATOM 825 O O . LYS A 1 107 ? -9.746 15.173 7.515 1.00 91.00 107 LYS A O 1
ATOM 830 N N . GLY A 1 108 ? -11.341 15.744 6.036 1.00 93.38 108 GLY A N 1
ATOM 831 C CA . GLY A 1 108 ? -10.767 17.045 5.680 1.00 93.38 108 GLY A CA 1
ATOM 832 C C . GLY A 1 108 ? -9.320 16.957 5.183 1.00 93.38 108 GLY A C 1
ATOM 833 O O . GLY A 1 108 ? -9.015 16.204 4.260 1.00 93.38 108 GLY A O 1
ATOM 834 N N . LYS A 1 109 ? -8.418 17.735 5.795 1.00 93.00 109 LYS A N 1
ATOM 835 C CA . LYS A 1 109 ? -7.005 17.840 5.387 1.00 93.00 109 LYS A CA 1
ATOM 836 C C . LYS A 1 109 ? -6.247 16.511 5.484 1.00 93.00 109 LYS A C 1
ATOM 838 O O . LYS A 1 109 ? -5.473 16.191 4.590 1.00 93.00 109 LYS A O 1
ATOM 843 N N . ASN A 1 110 ? -6.496 15.719 6.525 1.00 92.50 110 ASN A N 1
ATOM 844 C CA . ASN A 1 110 ? -5.787 14.451 6.729 1.00 92.50 110 ASN A CA 1
ATOM 845 C C . ASN A 1 110 ? -6.163 13.415 5.664 1.00 92.50 110 ASN A C 1
ATOM 847 O O . ASN A 1 110 ? -5.291 12.708 5.174 1.00 92.50 110 ASN A O 1
ATOM 851 N N . LEU A 1 111 ? -7.436 13.371 5.257 1.00 94.25 111 LEU A N 1
ATOM 852 C CA . LEU A 1 111 ? -7.880 12.496 4.171 1.00 94.25 111 LEU A CA 1
ATOM 853 C C . LEU A 1 111 ? -7.232 12.889 2.836 1.00 94.25 111 LEU A C 1
ATOM 855 O O . LEU A 1 111 ? -6.736 12.022 2.127 1.00 94.25 111 LEU A O 1
ATOM 859 N N . LYS A 1 112 ? -7.176 14.192 2.525 1.00 94.94 112 LYS A N 1
ATOM 860 C CA . LYS A 1 112 ? -6.512 14.696 1.309 1.00 94.94 112 LYS A CA 1
ATOM 861 C C . LYS A 1 112 ? -5.021 14.355 1.287 1.00 94.94 112 LYS A C 1
ATOM 863 O O . LYS A 1 112 ? -4.510 13.914 0.265 1.00 94.94 112 LYS A O 1
ATOM 868 N N . ASN A 1 113 ? -4.340 14.513 2.421 1.00 95.38 113 ASN A N 1
ATOM 869 C CA . ASN A 1 113 ? -2.927 14.163 2.543 1.00 95.38 113 ASN A CA 1
ATOM 870 C C . ASN A 1 113 ? -2.696 12.653 2.382 1.00 95.38 113 ASN A C 1
ATOM 872 O O . ASN A 1 113 ? -1.756 12.258 1.700 1.00 95.38 113 ASN A O 1
ATOM 876 N N . LEU A 1 114 ? -3.552 11.814 2.980 1.00 95.69 114 LEU A N 1
ATOM 877 C CA . LEU A 1 114 ? -3.474 10.363 2.807 1.00 95.69 114 LEU A CA 1
ATOM 878 C C . LEU A 1 114 ? -3.688 9.980 1.339 1.00 95.69 114 LEU A C 1
ATOM 880 O O . LEU A 1 114 ? -2.876 9.244 0.788 1.00 95.69 114 LEU A O 1
ATOM 884 N N . HIS A 1 115 ? -4.724 10.530 0.702 1.00 96.25 115 HIS A N 1
ATOM 885 C CA . HIS A 1 115 ? -5.014 10.307 -0.714 1.00 96.25 115 HIS A CA 1
ATOM 886 C C . HIS A 1 115 ? -3.813 10.653 -1.598 1.00 96.25 115 HIS A C 1
ATOM 888 O O . HIS A 1 115 ? -3.388 9.823 -2.389 1.00 96.25 115 HIS A O 1
ATOM 894 N N . PHE A 1 116 ? -3.204 11.825 -1.397 1.00 96.25 116 PHE A N 1
ATOM 895 C CA . PHE A 1 116 ? -2.037 12.264 -2.166 1.00 96.25 116 PHE A CA 1
ATOM 896 C C . PHE A 1 116 ? -0.851 11.291 -2.058 1.00 96.25 116 PHE A C 1
ATOM 898 O O . PHE A 1 116 ? -0.213 10.948 -3.053 1.00 96.25 116 PHE A O 1
ATOM 905 N N . VAL A 1 117 ? -0.562 10.805 -0.848 1.00 96.25 117 VAL A N 1
ATOM 906 C CA . VAL A 1 117 ? 0.520 9.834 -0.632 1.00 96.25 117 VAL A CA 1
ATOM 907 C C . VAL A 1 117 ? 0.188 8.487 -1.278 1.00 96.25 117 VAL A C 1
ATOM 909 O O . VAL A 1 117 ? 1.053 7.867 -1.895 1.00 96.25 117 VAL A O 1
ATOM 912 N N . VAL A 1 118 ? -1.061 8.036 -1.172 1.00 97.06 118 VAL A N 1
ATOM 913 C CA . VAL A 1 118 ? -1.523 6.783 -1.782 1.00 97.06 118 VAL A CA 1
ATOM 914 C C . VAL A 1 118 ? -1.475 6.858 -3.311 1.00 97.06 118 VAL A C 1
ATOM 916 O O . VAL A 1 118 ? -1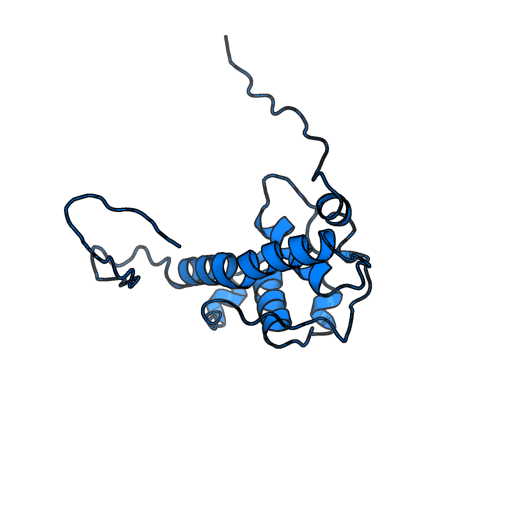.010 5.915 -3.950 1.00 97.06 118 VAL A O 1
ATOM 919 N N . GLU A 1 119 ? -1.874 7.984 -3.904 1.00 97.12 119 GLU A N 1
ATOM 920 C CA . GLU A 1 119 ? -1.753 8.241 -5.342 1.00 97.12 119 GLU A CA 1
ATOM 921 C C . GLU A 1 119 ? -0.303 8.152 -5.811 1.00 97.12 119 GLU A C 1
ATOM 923 O O . GLU A 1 119 ? -0.019 7.482 -6.804 1.00 97.12 119 GLU A O 1
ATOM 928 N N . PHE A 1 120 ? 0.632 8.752 -5.072 1.00 96.62 120 PHE A N 1
ATOM 929 C CA . PHE A 1 120 ? 2.058 8.625 -5.367 1.00 96.62 120 PHE A CA 1
ATOM 930 C C . PHE A 1 120 ? 2.530 7.163 -5.307 1.00 96.62 120 PHE A C 1
ATOM 932 O O . PHE A 1 120 ? 3.252 6.694 -6.194 1.00 96.62 120 PHE A O 1
ATOM 939 N N . ILE A 1 121 ? 2.104 6.417 -4.285 1.00 97.00 121 ILE A N 1
ATOM 940 C CA . ILE A 1 121 ? 2.493 5.016 -4.101 1.00 97.00 121 ILE A CA 1
ATOM 941 C C . ILE A 1 121 ? 1.996 4.143 -5.268 1.00 97.00 121 ILE A C 1
ATOM 943 O O . ILE A 1 121 ? 2.766 3.355 -5.825 1.00 97.00 121 ILE A O 1
ATOM 947 N N . ILE A 1 122 ? 0.725 4.292 -5.648 1.00 96.31 122 ILE A N 1
ATOM 948 C CA . ILE A 1 122 ? 0.067 3.492 -6.694 1.00 96.31 122 ILE A CA 1
ATOM 949 C C . ILE A 1 122 ? 0.509 3.914 -8.093 1.00 96.31 122 ILE A C 1
ATOM 951 O O . ILE A 1 122 ? 0.725 3.056 -8.948 1.00 96.31 122 ILE A O 1
ATOM 955 N N . GLY A 1 123 ? 0.621 5.220 -8.330 1.00 95.25 123 GLY A N 1
ATOM 956 C CA . GLY A 1 123 ? 0.895 5.782 -9.648 1.00 95.25 123 GLY A CA 1
ATOM 957 C C . GLY A 1 123 ? 2.371 5.777 -10.021 1.00 95.25 123 GLY A C 1
ATOM 958 O O . GLY A 1 123 ? 2.690 5.624 -11.194 1.00 95.25 123 GLY A O 1
ATOM 959 N N . MET A 1 124 ? 3.276 5.908 -9.049 1.00 94.81 124 MET A N 1
ATOM 960 C CA . MET A 1 124 ? 4.709 6.049 -9.320 1.00 94.81 124 MET A CA 1
ATOM 961 C C . MET A 1 124 ? 5.537 4.954 -8.658 1.00 94.81 124 MET A C 1
ATOM 963 O O . MET A 1 124 ? 6.231 4.212 -9.352 1.00 94.81 124 MET A O 1
ATOM 967 N N . TYR A 1 125 ? 5.473 4.825 -7.330 1.00 95.69 125 TYR A N 1
ATOM 968 C CA . TYR A 1 125 ? 6.410 3.970 -6.593 1.00 95.69 125 TYR A CA 1
ATOM 969 C C . TYR A 1 125 ? 6.331 2.497 -7.017 1.00 95.69 125 TYR A C 1
ATOM 971 O O . TYR A 1 125 ? 7.334 1.932 -7.456 1.00 95.69 125 TYR A O 1
ATOM 979 N N . TYR A 1 126 ? 5.151 1.878 -6.932 1.00 95.50 126 TYR A N 1
ATOM 980 C CA . TYR A 1 126 ? 4.997 0.459 -7.256 1.00 95.50 126 TYR A CA 1
ATOM 981 C C . TYR A 1 126 ? 5.186 0.130 -8.739 1.00 95.50 126 TYR A C 1
ATOM 983 O O . TYR A 1 126 ? 5.918 -0.820 -9.032 1.00 95.50 126 TYR A O 1
ATOM 991 N N . PRO A 1 127 ? 4.616 0.895 -9.690 1.00 94.19 127 PRO A N 1
ATOM 992 C CA . PRO A 1 127 ? 4.911 0.696 -11.103 1.00 94.19 127 PRO A CA 1
ATOM 993 C C . PRO A 1 127 ? 6.414 0.754 -11.400 1.00 94.19 127 PRO A C 1
ATOM 995 O O . PRO A 1 127 ? 6.928 -0.120 -12.098 1.00 94.19 127 PRO A O 1
ATOM 998 N N . CYS A 1 128 ? 7.146 1.722 -10.840 1.00 92.88 128 CYS A N 1
ATOM 999 C CA . CYS A 1 128 ? 8.599 1.809 -11.005 1.00 92.88 128 CYS A CA 1
ATOM 1000 C C . CYS A 1 128 ? 9.324 0.614 -10.371 1.00 92.88 128 CYS A C 1
ATOM 1002 O O . CYS A 1 128 ? 10.157 -0.013 -11.027 1.00 92.88 128 CYS A O 1
ATOM 1004 N N . TRP A 1 129 ? 8.976 0.256 -9.133 1.00 92.69 129 TRP A N 1
ATOM 1005 C CA . TRP A 1 129 ? 9.581 -0.864 -8.409 1.00 92.69 129 TRP A CA 1
ATOM 1006 C C . TRP A 1 129 ? 9.445 -2.186 -9.170 1.00 92.69 129 TRP A C 1
ATOM 1008 O O . TRP A 1 129 ? 10.434 -2.887 -9.396 1.00 92.69 129 TRP A O 1
ATOM 1018 N N . PHE A 1 130 ? 8.232 -2.513 -9.620 1.00 92.31 130 PHE A N 1
ATOM 1019 C CA . PHE A 1 130 ? 7.983 -3.761 -10.337 1.00 92.31 130 PHE A CA 1
ATOM 1020 C C . PHE A 1 130 ? 8.565 -3.761 -11.751 1.00 92.31 130 PHE A C 1
ATOM 1022 O O . PHE A 1 130 ? 9.041 -4.798 -12.208 1.00 92.31 130 PHE A O 1
ATOM 1029 N N . ASN A 1 131 ? 8.628 -2.608 -12.422 1.00 90.62 131 ASN A N 1
ATOM 1030 C CA . ASN A 1 131 ? 9.353 -2.495 -13.687 1.00 90.62 131 ASN A CA 1
ATOM 1031 C C . ASN A 1 131 ? 10.842 -2.814 -13.523 1.00 90.62 131 ASN A C 1
ATOM 1033 O O . ASN A 1 131 ? 11.393 -3.552 -14.338 1.00 90.62 131 ASN A O 1
ATOM 1037 N N . VAL A 1 132 ? 11.485 -2.302 -12.468 1.00 88.69 132 VAL A N 1
ATOM 1038 C CA . VAL A 1 132 ? 12.880 -2.645 -12.153 1.00 88.69 132 VAL A CA 1
ATOM 1039 C C . VAL A 1 132 ? 12.995 -4.134 -11.837 1.00 88.69 132 VAL A C 1
ATOM 1041 O O . VAL A 1 132 ? 13.866 -4.799 -12.389 1.00 88.69 132 VAL A O 1
ATOM 1044 N N . LYS A 1 133 ? 12.085 -4.685 -11.025 1.00 85.75 133 LYS A N 1
ATOM 1045 C CA . LYS A 1 133 ? 12.080 -6.114 -10.681 1.00 85.75 133 LYS A CA 1
ATOM 1046 C C . LYS A 1 133 ? 11.936 -7.042 -11.889 1.00 85.75 133 LYS A C 1
ATOM 1048 O O . LYS A 1 133 ? 12.539 -8.100 -11.899 1.00 85.75 133 LYS A O 1
ATOM 1053 N N . VAL A 1 134 ? 11.177 -6.671 -12.915 1.00 85.94 134 VAL A N 1
ATOM 1054 C CA . VAL A 1 134 ? 11.047 -7.505 -14.124 1.00 85.94 134 VAL A CA 1
ATOM 1055 C C . VAL A 1 134 ? 12.231 -7.312 -15.077 1.00 85.94 134 VAL A C 1
ATOM 1057 O O . VAL A 1 134 ? 12.640 -8.252 -15.754 1.00 85.94 134 VAL A O 1
ATOM 1060 N N . LYS A 1 135 ? 12.797 -6.101 -15.142 1.00 82.12 135 LYS A N 1
ATOM 1061 C CA . LYS A 1 135 ? 13.823 -5.721 -16.129 1.00 82.12 135 LYS A CA 1
ATOM 1062 C C . LYS A 1 135 ? 15.260 -5.769 -15.595 1.00 82.12 135 LYS A C 1
ATOM 1064 O O . LYS A 1 135 ? 16.169 -5.372 -16.318 1.00 82.12 135 LYS A O 1
ATOM 1069 N N . HIS A 1 136 ? 15.503 -6.255 -14.374 1.00 66.94 136 HIS A N 1
ATOM 1070 C CA . HIS A 1 136 ? 16.830 -6.242 -13.730 1.00 66.94 136 HIS A CA 1
ATOM 1071 C C . HIS A 1 136 ? 17.872 -7.186 -14.365 1.00 66.94 136 HIS A C 1
ATOM 1073 O O . HIS A 1 136 ? 18.908 -7.469 -13.760 1.00 66.94 136 HIS A O 1
ATOM 1079 N N . SER A 1 137 ? 17.623 -7.719 -15.561 1.00 53.97 137 SER A N 1
ATOM 1080 C CA . SER A 1 137 ? 18.615 -8.462 -16.326 1.00 53.97 137 SER A CA 1
ATOM 1081 C C . SER A 1 137 ? 19.784 -7.542 -16.688 1.00 53.97 137 SER A C 1
ATOM 1083 O O . SER A 1 137 ? 19.758 -6.853 -17.704 1.00 53.97 137 SER A O 1
ATOM 1085 N N . TRP A 1 138 ? 20.845 -7.594 -15.884 1.00 49.03 138 TRP A N 1
ATOM 1086 C CA . TRP A 1 138 ? 22.192 -7.083 -16.170 1.00 49.03 138 TRP A CA 1
ATOM 1087 C C . TRP A 1 138 ? 22.884 -7.843 -17.331 1.00 49.03 138 TRP A C 1
ATOM 1089 O O . TRP A 1 138 ? 24.097 -8.007 -17.341 1.00 49.03 138 TRP A O 1
ATOM 1099 N N . ILE A 1 139 ? 22.125 -8.363 -18.305 1.00 45.59 139 ILE A N 1
ATOM 1100 C CA . ILE A 1 139 ? 22.611 -9.324 -19.318 1.00 45.59 139 ILE A CA 1
ATOM 1101 C C . ILE A 1 139 ? 22.676 -8.716 -20.733 1.00 45.59 139 ILE A C 1
ATOM 1103 O O . ILE A 1 139 ? 23.141 -9.364 -21.663 1.00 45.59 139 ILE A O 1
ATOM 1107 N N . LYS A 1 140 ? 22.308 -7.447 -20.941 1.00 39.50 140 LYS A N 1
ATOM 1108 C CA . LYS A 1 140 ? 22.559 -6.783 -22.233 1.00 39.50 140 LYS A CA 1
ATOM 1109 C C . LYS A 1 140 ? 23.276 -5.460 -22.028 1.00 39.50 140 LYS A C 1
ATOM 1111 O O . LYS A 1 140 ? 22.662 -4.463 -21.657 1.00 39.50 140 LYS A O 1
ATOM 1116 N N . GLY A 1 141 ? 24.587 -5.466 -22.279 1.00 41.62 141 GLY A N 1
ATOM 1117 C CA . GLY A 1 141 ? 25.332 -4.235 -22.525 1.00 41.62 141 GLY A CA 1
ATOM 1118 C C . GLY A 1 141 ? 24.620 -3.412 -23.600 1.00 41.62 141 GLY A C 1
ATOM 1119 O O . GLY A 1 141 ? 24.100 -3.991 -24.549 1.00 41.62 141 GLY A O 1
ATOM 1120 N N . LEU A 1 142 ? 24.538 -2.093 -23.382 1.00 44.38 142 LEU A N 1
ATOM 1121 C CA . LEU A 1 142 ? 24.097 -1.062 -24.336 1.00 44.38 142 LEU A CA 1
ATOM 1122 C C . LEU A 1 142 ? 23.137 -1.569 -25.432 1.00 44.38 142 LEU A C 1
ATOM 1124 O O . LEU A 1 142 ? 23.472 -1.614 -26.609 1.00 44.38 142 LEU A O 1
ATOM 1128 N N . GLY A 1 143 ? 21.926 -1.953 -25.030 1.00 44.50 143 GLY A N 1
ATOM 1129 C CA . GLY A 1 143 ? 20.873 -2.396 -25.940 1.00 44.50 143 GLY A CA 1
ATOM 1130 C C . GLY A 1 143 ? 19.529 -1.813 -25.531 1.00 44.50 143 GLY A C 1
ATOM 1131 O O . GLY A 1 143 ? 18.723 -2.507 -24.925 1.00 44.50 143 GLY A O 1
ATOM 1132 N N . THR A 1 144 ? 19.345 -0.517 -25.804 1.00 45.25 144 THR A N 1
ATOM 1133 C CA . THR A 1 144 ? 18.056 0.202 -25.897 1.00 45.25 144 THR A CA 1
ATOM 1134 C C . THR A 1 144 ? 16.925 -0.297 -24.986 1.00 45.25 144 THR A C 1
ATOM 1136 O O . THR A 1 144 ? 15.931 -0.861 -25.442 1.00 45.25 144 THR A O 1
ATOM 1139 N N . SER A 1 145 ? 17.028 -0.004 -23.690 1.00 41.44 145 SER A N 1
ATOM 1140 C CA . SER A 1 145 ? 15.858 0.071 -22.811 1.00 41.44 145 SER A CA 1
ATOM 1141 C C . SER A 1 145 ? 15.267 1.474 -22.932 1.00 41.44 145 SER A C 1
ATOM 1143 O O . SER A 1 145 ? 15.623 2.360 -22.157 1.00 41.44 145 SER A O 1
ATOM 1145 N N . SER A 1 146 ? 14.400 1.709 -23.918 1.00 38.00 146 SER A N 1
ATOM 1146 C CA . SER A 1 146 ? 13.705 2.993 -24.067 1.00 38.00 146 SER A CA 1
ATOM 1147 C C . SER A 1 146 ? 12.698 3.176 -22.926 1.00 38.00 146 SER A C 1
ATOM 1149 O O . SER A 1 146 ? 11.518 2.857 -23.047 1.00 38.00 146 SER A O 1
ATOM 1151 N N . PHE A 1 147 ? 13.164 3.686 -21.786 1.00 39.81 147 PHE A N 1
ATOM 1152 C CA . PHE A 1 147 ? 12.342 4.551 -20.948 1.00 39.81 147 PHE A CA 1
ATOM 1153 C C . PHE A 1 147 ? 12.108 5.802 -21.795 1.00 39.81 147 PHE A C 1
ATOM 1155 O O . PHE A 1 147 ? 13.030 6.593 -21.985 1.00 39.81 147 PHE A O 1
ATOM 1162 N N . ASN A 1 148 ? 10.932 5.923 -22.410 1.00 30.91 148 ASN A N 1
ATOM 1163 C CA . ASN A 1 148 ? 10.640 7.041 -23.300 1.00 30.91 148 ASN A CA 1
ATOM 1164 C C . ASN A 1 148 ? 10.356 8.289 -22.449 1.00 30.91 148 ASN A C 1
ATOM 1166 O O . ASN A 1 148 ? 9.211 8.667 -22.226 1.00 30.91 148 ASN A O 1
ATOM 1170 N N . TRP A 1 149 ? 11.419 8.886 -21.913 1.00 31.22 149 TRP A N 1
ATOM 1171 C CA . TRP A 1 149 ? 11.409 10.252 -21.416 1.00 31.22 149 TRP A CA 1
ATOM 1172 C C . TRP A 1 149 ? 11.480 11.155 -22.642 1.00 31.22 149 TRP A C 1
ATOM 1174 O O . TRP A 1 149 ? 12.549 11.331 -23.225 1.00 31.22 149 TRP A O 1
ATOM 1184 N N . THR A 1 150 ? 10.352 11.699 -23.088 1.00 31.44 150 THR A N 1
ATOM 1185 C CA . THR A 1 150 ? 10.379 12.734 -24.123 1.00 31.44 150 THR A CA 1
ATOM 1186 C C . THR A 1 150 ? 10.999 13.995 -23.532 1.00 31.44 150 THR A C 1
ATOM 1188 O O . THR A 1 150 ? 10.332 14.773 -22.855 1.00 31.44 150 THR A O 1
ATOM 1191 N N . ALA A 1 151 ? 12.295 14.185 -23.768 1.00 34.28 151 ALA A N 1
ATOM 1192 C CA . ALA A 1 151 ? 12.984 15.433 -23.497 1.00 34.28 151 ALA A CA 1
ATOM 1193 C C . ALA A 1 151 ? 12.595 16.453 -24.576 1.00 34.28 151 ALA A C 1
ATOM 1195 O O . ALA A 1 151 ? 12.986 16.318 -25.734 1.00 34.28 151 ALA A O 1
ATOM 1196 N N . VAL A 1 152 ? 11.842 17.490 -24.208 1.00 42.03 152 VAL A N 1
ATOM 1197 C CA . VAL A 1 152 ? 11.729 18.686 -25.051 1.00 42.03 152 VAL A CA 1
ATOM 1198 C C . VAL A 1 152 ? 12.974 19.529 -24.804 1.00 42.03 152 VAL A C 1
ATOM 1200 O O . VAL A 1 152 ? 13.162 20.081 -23.721 1.00 42.03 152 VAL A O 1
ATOM 1203 N N . SER A 1 153 ? 13.859 19.600 -25.798 1.00 35.72 153 SER A N 1
ATOM 1204 C CA . SER A 1 153 ? 15.047 20.444 -25.729 1.00 35.72 153 SER A CA 1
ATOM 1205 C C . SER A 1 153 ? 14.730 21.843 -26.266 1.00 35.72 153 SER A C 1
ATOM 1207 O O . SER A 1 153 ? 14.523 22.073 -27.456 1.00 35.72 153 SER A O 1
ATOM 1209 N N . HIS A 1 154 ? 14.732 22.829 -25.374 1.00 36.22 154 HIS A N 1
ATOM 1210 C CA . HIS A 1 154 ? 14.925 24.218 -25.768 1.00 36.22 154 HIS A CA 1
ATOM 1211 C C . HIS A 1 154 ? 16.182 24.751 -25.093 1.00 36.22 154 HIS A C 1
ATOM 1213 O O . HIS A 1 154 ? 16.239 24.917 -23.881 1.00 36.22 154 HIS A O 1
ATOM 1219 N N . ARG A 1 155 ? 17.205 24.971 -25.930 1.00 45.66 155 ARG A N 1
ATOM 1220 C CA . ARG A 1 155 ? 18.436 25.728 -25.659 1.00 45.66 155 ARG A CA 1
ATOM 1221 C C . ARG A 1 155 ? 18.991 25.578 -24.235 1.00 45.66 155 ARG A C 1
ATOM 1223 O O . ARG A 1 155 ? 18.843 26.454 -23.390 1.00 45.66 155 ARG A O 1
ATOM 1230 N N . GLY A 1 156 ? 19.725 24.487 -24.025 1.00 42.72 156 GLY A N 1
ATOM 1231 C CA . GLY A 1 156 ? 20.857 24.458 -23.089 1.00 42.72 156 GLY A CA 1
ATOM 1232 C C . GLY A 1 156 ? 20.546 24.494 -21.591 1.00 42.72 156 GLY A C 1
ATOM 1233 O O . GLY A 1 156 ? 21.478 24.577 -20.800 1.00 42.72 156 GLY A O 1
ATOM 1234 N N . ARG A 1 157 ? 19.281 24.395 -21.173 1.00 31.86 157 ARG A N 1
ATOM 1235 C CA . ARG A 1 157 ? 18.913 24.152 -19.772 1.00 31.86 157 ARG A CA 1
ATOM 1236 C C . ARG A 1 157 ? 17.909 23.012 -19.702 1.00 31.86 157 ARG A C 1
ATOM 1238 O O . ARG A 1 157 ? 16.743 23.185 -20.038 1.00 31.86 157 ARG A O 1
ATOM 1245 N N . THR A 1 158 ? 18.361 21.841 -19.263 1.00 35.25 158 THR A N 1
ATOM 1246 C CA . THR A 1 158 ? 17.470 20.743 -18.881 1.00 35.25 158 THR A CA 1
ATOM 1247 C C . THR A 1 158 ? 16.799 21.120 -17.565 1.00 35.25 158 THR A C 1
ATOM 1249 O O . THR A 1 158 ? 17.391 20.986 -16.495 1.00 35.25 158 THR A O 1
ATOM 1252 N N . CYS A 1 159 ? 15.584 21.656 -17.649 1.00 33.88 159 CYS A N 1
ATOM 1253 C CA . CYS A 1 159 ? 14.699 21.795 -16.503 1.00 33.88 159 CYS A CA 1
ATOM 1254 C C . CYS A 1 159 ? 13.873 20.511 -16.394 1.00 33.88 159 CYS A C 1
ATOM 1256 O O . CYS A 1 159 ? 13.157 20.156 -17.331 1.00 33.88 159 CYS A O 1
ATOM 1258 N N . TRP A 1 160 ? 13.994 19.804 -15.272 1.00 30.19 160 TRP A N 1
ATOM 1259 C CA . TRP A 1 160 ? 13.125 18.676 -14.954 1.00 30.19 160 TRP A CA 1
ATOM 1260 C C . TRP A 1 160 ? 11.770 19.237 -14.529 1.00 30.19 160 TRP A C 1
ATOM 1262 O O . TRP A 1 160 ? 11.686 19.956 -13.536 1.00 30.19 160 TRP A O 1
ATOM 1272 N N . THR A 1 161 ? 10.720 18.939 -15.286 1.00 41.22 161 THR A N 1
ATOM 1273 C CA . THR A 1 161 ? 9.339 19.235 -14.884 1.00 41.22 161 THR A CA 1
ATOM 1274 C C . THR A 1 161 ? 8.556 17.929 -14.813 1.00 41.22 161 THR A C 1
ATOM 1276 O O . THR A 1 161 ? 8.860 16.994 -15.555 1.00 41.22 161 THR A O 1
ATOM 1279 N N . LEU A 1 162 ? 7.657 17.859 -13.825 1.00 34.97 162 LEU A N 1
ATOM 1280 C CA . LEU A 1 162 ? 6.774 16.725 -13.534 1.00 34.97 162 LEU A CA 1
ATOM 1281 C C . LEU A 1 162 ? 5.709 16.548 -14.618 1.00 34.97 162 LEU A C 1
ATOM 1283 O O . LEU A 1 162 ? 5.236 17.586 -15.132 1.00 34.97 162 LEU A O 1
#

Foldseek 3Di:
DDPPPDDDDDPFQDDPLRVCLQVLLVFDFDLQFAAAQAADDADDDDPVLLVVDDPLLNLLVQLLVCSNVSHHDPVSSPDDQDGDDPVCVSSSLSSLSSNRRGPVVDDDPVNVVSVVSNNCCNHPVNSVVVVCSVPVPPPDDPDDPPPPPPQDDDPDDRDDDD

pLDDT: mean 79.75, std 20.93, range [30.19, 97.12]

Organism: Chionoecetes opilio (NCBI:txid41210)

Radius of gyration: 18.79 Å; chains: 1; bounding box: 56×43×44 Å

Sequence (162 aa):
MALVCQTKNYPGHGGPIGKLLDSATDFEINPNFTRISVGPPLIKLPDKVIQDLSTDQHYGYKIVCAVRDGVLPAGLALLEIGPVNHSRWLTTANRLLRLWVSKHGHKGKNLKNLHFVVEFIIGMYYPCWFNVKVKHSWIKGLGTSSFNWTAVSHRGRTCWTL

Secondary structure (DSSP, 8-state):
-----------SS-HHHHTTSTTTTTSPB-TTPPP---SSPPP---HHHHHHS-HHHHHHHHHHHHHHHT---HHHHTPPPPPP-TT-HHHHHHHHHHHHTB-----HHHHHHHHHHHHHIIIIIHHHHHHHHHH--TT-TT------------TT------